Protein AF-B0C548-F1 (afdb_monomer_lite)

Secondary structure (DSSP, 8-state):
-PPP--------------------EEEEEEEE-SSTTEEEEEEEEE-TTS-EEEEEEEEEGGGTEEEEEEEEEE-TTS-EEEEEEE-S--B---SHHHHHHHHHHHT--

Sequence (109 aa):
MNKKLAVLTAIFASSISTAVSAQIAQVSNIRPLDKPGLYMASGVLQYPDGDALQADFRVYCPTSMIRPTNYQLFDKLGHAKQQGSWWQTAFQPKYASEFTLIRSVCGGD

Structure (mmCIF, N/CA/C/O backbone):
data_AF-B0C548-F1
#
_entry.id   AF-B0C548-F1
#
loop_
_atom_site.group_PDB
_atom_site.id
_atom_site.type_symbol
_atom_site.label_atom_id
_atom_site.label_alt_id
_atom_site.label_comp_id
_atom_site.label_asym_id
_atom_site.label_entity_id
_atom_site.label_seq_id
_atom_site.pdbx_PDB_ins_code
_atom_site.Cartn_x
_atom_site.Cartn_y
_atom_site.Cartn_z
_atom_site.occupancy
_atom_site.B_iso_or_equiv
_atom_site.auth_seq_id
_atom_site.auth_comp_id
_atom_site.auth_asym_id
_atom_site.auth_atom_id
_atom_site.pdbx_PDB_model_num
ATOM 1 N N . MET A 1 1 ? 6.619 46.917 -55.173 1.00 39.50 1 MET A N 1
ATOM 2 C CA . MET A 1 1 ? 7.825 46.210 -54.678 1.00 39.50 1 MET A CA 1
ATOM 3 C C . MET A 1 1 ? 7.682 46.032 -53.172 1.00 39.50 1 MET A C 1
ATOM 5 O O . MET A 1 1 ? 7.809 47.004 -52.438 1.00 39.50 1 MET A O 1
ATOM 9 N N . ASN A 1 2 ? 7.305 44.826 -52.734 1.00 37.91 2 ASN A N 1
ATOM 10 C CA . ASN A 1 2 ? 6.940 44.520 -51.346 1.00 37.91 2 ASN A CA 1
ATOM 11 C C . ASN A 1 2 ? 8.181 44.281 -50.477 1.00 37.91 2 ASN A C 1
ATOM 13 O O . ASN A 1 2 ? 9.066 43.504 -50.837 1.00 37.91 2 ASN A O 1
ATOM 17 N N . LYS A 1 3 ? 8.234 44.970 -49.332 1.00 42.81 3 LYS A N 1
ATOM 18 C CA . LYS A 1 3 ? 9.290 44.843 -48.324 1.00 42.81 3 LYS A CA 1
ATOM 19 C C . LYS A 1 3 ? 9.081 43.555 -47.521 1.00 42.81 3 LYS A C 1
ATOM 21 O O . LYS A 1 3 ? 7.976 43.258 -47.081 1.00 42.81 3 LYS A O 1
ATOM 26 N N . LYS A 1 4 ? 10.168 42.799 -47.379 1.00 47.62 4 LYS A N 1
ATOM 27 C CA . LYS A 1 4 ? 10.274 41.518 -46.677 1.00 47.62 4 LYS A CA 1
ATOM 28 C C . LYS A 1 4 ? 9.888 41.681 -45.203 1.00 47.62 4 LYS A C 1
ATOM 30 O O . LYS A 1 4 ? 10.480 42.503 -44.509 1.00 47.62 4 LYS A O 1
ATOM 35 N N . LEU A 1 5 ? 8.929 40.883 -44.741 1.00 45.41 5 LEU A N 1
ATOM 36 C CA . LEU A 1 5 ? 8.606 40.730 -43.326 1.00 45.41 5 LEU A CA 1
ATOM 37 C C . LEU A 1 5 ? 9.519 39.632 -42.762 1.00 45.41 5 LEU A C 1
ATOM 39 O O . LEU A 1 5 ? 9.430 38.477 -43.175 1.00 45.41 5 LEU A O 1
ATOM 43 N N . ALA A 1 6 ? 10.445 40.007 -41.882 1.00 50.88 6 ALA A N 1
ATOM 44 C CA . ALA A 1 6 ? 11.283 39.064 -41.157 1.00 50.88 6 ALA A CA 1
ATOM 45 C C . ALA A 1 6 ? 10.461 38.467 -40.007 1.00 50.88 6 ALA A C 1
ATOM 47 O O . ALA A 1 6 ? 10.080 39.173 -39.076 1.00 50.88 6 ALA A O 1
ATOM 48 N N . VAL A 1 7 ? 10.158 37.174 -40.096 1.00 49.38 7 VAL A N 1
ATOM 49 C CA . VAL A 1 7 ? 9.532 36.412 -39.013 1.00 49.38 7 VAL A CA 1
ATOM 50 C C . VAL A 1 7 ? 10.625 36.103 -37.989 1.00 49.38 7 VAL A C 1
ATOM 52 O O . VAL A 1 7 ? 11.530 35.321 -38.272 1.00 49.38 7 VAL A O 1
ATOM 55 N N . LEU A 1 8 ? 10.577 36.759 -36.825 1.00 46.12 8 LEU A N 1
ATOM 56 C CA . LEU A 1 8 ? 11.411 36.404 -35.678 1.00 46.12 8 LEU A CA 1
ATOM 57 C C . LEU A 1 8 ? 10.980 35.028 -35.158 1.00 46.12 8 LEU A C 1
ATOM 59 O O . LEU A 1 8 ? 9.874 34.862 -34.646 1.00 46.12 8 LEU A O 1
ATOM 63 N N . THR A 1 9 ? 11.868 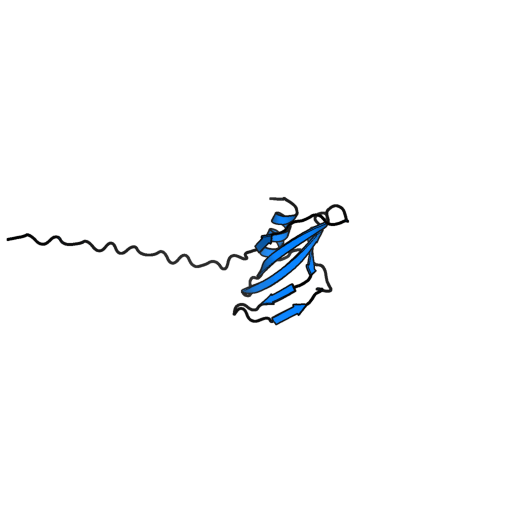34.049 -35.267 1.00 52.81 9 THR A N 1
ATOM 64 C CA . THR A 1 9 ? 11.719 32.728 -34.660 1.00 52.81 9 THR A CA 1
ATOM 65 C C . THR A 1 9 ? 11.911 32.856 -33.149 1.00 52.81 9 THR A C 1
ATOM 67 O O . THR A 1 9 ? 13.029 33.045 -32.670 1.00 52.81 9 THR A O 1
ATOM 70 N N . ALA A 1 10 ? 10.827 32.771 -32.379 1.00 54.09 10 ALA A N 1
ATOM 71 C CA . ALA A 1 10 ? 10.913 32.605 -30.934 1.00 54.09 10 ALA A CA 1
ATOM 72 C C . ALA A 1 10 ? 11.379 31.173 -30.637 1.00 54.09 10 ALA A C 1
ATOM 74 O O . ALA A 1 10 ? 10.620 30.217 -30.791 1.00 54.09 10 ALA A O 1
ATOM 75 N N . ILE A 1 11 ? 12.639 31.017 -30.230 1.00 53.78 11 ILE A N 1
ATOM 76 C CA . ILE A 1 11 ? 13.125 29.771 -29.637 1.00 53.78 11 ILE A CA 1
ATOM 77 C C . ILE A 1 11 ? 12.556 29.734 -28.219 1.00 53.78 11 ILE A C 1
ATOM 79 O O . ILE A 1 11 ? 13.123 30.306 -27.291 1.00 53.78 11 ILE A O 1
ATOM 83 N N . PHE A 1 12 ? 11.397 29.096 -28.055 1.00 47.47 12 PHE A N 1
ATOM 84 C CA . PHE A 1 12 ? 10.959 28.651 -26.740 1.00 47.47 12 PHE A CA 1
ATOM 85 C C . PHE A 1 12 ? 11.960 27.595 -26.274 1.00 47.47 12 PHE A C 1
ATOM 87 O O . PHE A 1 12 ? 11.952 26.460 -26.746 1.00 47.47 12 PHE A O 1
ATOM 94 N N . ALA A 1 13 ? 12.858 27.992 -25.374 1.00 52.53 13 ALA A N 1
ATOM 95 C CA . ALA A 1 13 ? 13.650 27.064 -24.591 1.00 52.53 13 ALA A CA 1
ATOM 96 C C . ALA A 1 13 ? 12.673 26.270 -23.717 1.00 52.53 13 ALA A C 1
ATOM 98 O O . ALA A 1 13 ? 12.277 26.712 -22.641 1.00 52.53 13 ALA A O 1
ATOM 99 N N . SER A 1 14 ? 12.225 25.122 -24.219 1.00 47.34 14 SER A N 1
ATOM 100 C CA . SER A 1 14 ? 11.503 24.131 -23.437 1.00 47.34 14 SER A CA 1
ATOM 101 C C . SER A 1 14 ? 12.417 23.706 -22.297 1.00 47.34 14 SER A C 1
ATOM 103 O O . SER A 1 14 ? 13.390 22.978 -22.499 1.00 47.34 14 SER A O 1
ATOM 105 N N . SER A 1 15 ? 12.137 24.236 -21.110 1.00 50.28 15 SER A N 1
ATOM 106 C CA . SER A 1 15 ? 12.756 23.813 -19.868 1.00 50.28 15 SER A CA 1
ATOM 107 C C . SER A 1 15 ? 12.529 22.313 -19.750 1.00 50.28 15 SER A C 1
ATOM 109 O O . SER A 1 15 ? 11.396 21.859 -19.605 1.00 50.28 15 SER A O 1
ATOM 111 N N . ILE A 1 16 ? 13.603 21.536 -19.868 1.00 55.25 16 ILE A N 1
ATOM 112 C CA . ILE A 1 16 ? 13.595 20.128 -19.499 1.00 55.25 16 ILE A CA 1
ATOM 113 C C . ILE A 1 16 ? 13.416 20.133 -17.985 1.00 55.25 16 ILE A C 1
ATOM 115 O O . ILE A 1 16 ? 14.380 20.250 -17.231 1.00 55.25 16 ILE A O 1
ATOM 119 N N . SER A 1 17 ? 12.162 20.093 -17.536 1.00 46.78 17 SER A N 1
ATOM 120 C CA . SER A 1 17 ? 11.847 19.656 -16.188 1.00 46.78 17 SER A CA 1
ATOM 121 C C . SER A 1 17 ? 12.421 18.255 -16.089 1.00 46.78 17 SER A C 1
ATOM 123 O O . SER A 1 17 ? 11.925 17.325 -16.724 1.00 46.78 17 SER A O 1
ATOM 125 N N . THR A 1 18 ? 13.526 18.118 -15.362 1.00 45.19 18 THR A N 1
ATOM 126 C CA . THR A 1 18 ? 13.990 16.826 -14.888 1.00 45.19 18 THR A CA 1
ATOM 127 C C . THR A 1 18 ? 12.785 16.172 -14.232 1.00 45.19 18 THR A C 1
ATOM 129 O O . THR A 1 18 ? 12.271 16.663 -13.227 1.00 45.19 18 THR A O 1
ATOM 132 N N . ALA A 1 19 ? 12.259 15.130 -14.875 1.00 44.62 19 ALA A N 1
ATOM 133 C CA . ALA A 1 19 ? 11.215 14.306 -14.311 1.00 44.62 19 ALA A CA 1
ATOM 134 C C . ALA A 1 19 ? 11.823 13.679 -13.059 1.00 44.62 19 ALA A C 1
ATOM 136 O O . ALA A 1 19 ? 12.524 12.672 -13.120 1.00 44.62 19 ALA A O 1
ATOM 137 N N . VAL A 1 20 ? 11.639 14.345 -11.920 1.00 50.34 20 VAL A N 1
ATOM 138 C CA . VAL A 1 20 ? 11.760 13.705 -10.623 1.00 50.34 20 VAL A CA 1
ATOM 139 C C . VAL A 1 20 ? 10.841 12.504 -10.752 1.00 50.34 20 VAL A C 1
ATOM 141 O O . VAL A 1 20 ? 9.652 12.696 -11.008 1.00 50.34 20 VAL A O 1
ATOM 144 N N . SER A 1 21 ? 11.389 11.289 -10.685 1.00 52.56 21 SER A N 1
ATOM 145 C CA . SER A 1 21 ? 10.589 10.073 -10.568 1.00 52.56 21 SER A CA 1
ATOM 146 C C . SER A 1 21 ? 9.802 10.202 -9.271 1.00 52.56 21 SER A C 1
ATOM 148 O O . SER A 1 21 ? 10.255 9.798 -8.201 1.00 52.56 21 SER A O 1
ATOM 150 N N . ALA A 1 22 ? 8.678 10.909 -9.339 1.00 56.41 22 ALA A N 1
ATOM 151 C CA . ALA A 1 22 ? 7.788 11.097 -8.227 1.00 56.41 22 ALA A CA 1
ATOM 152 C C . ALA A 1 22 ? 7.339 9.690 -7.850 1.00 56.41 22 ALA A C 1
ATOM 154 O O . ALA A 1 22 ? 6.880 8.934 -8.702 1.00 56.41 22 ALA A O 1
ATOM 155 N N . GLN A 1 23 ? 7.533 9.312 -6.590 1.00 66.00 23 GLN A N 1
ATOM 156 C CA . GLN A 1 23 ? 6.935 8.094 -6.062 1.00 66.00 23 GLN A CA 1
ATOM 157 C C . GLN A 1 23 ? 5.428 8.334 -6.059 1.00 66.00 23 GLN A C 1
ATOM 159 O O . GLN A 1 23 ? 4.885 8.965 -5.155 1.00 66.00 23 GLN A O 1
ATOM 164 N N . ILE A 1 24 ? 4.780 7.934 -7.149 1.00 79.12 24 ILE A N 1
ATOM 165 C CA . ILE A 1 24 ? 3.361 8.155 -7.380 1.00 79.12 24 ILE A CA 1
ATOM 166 C C . ILE A 1 24 ? 2.599 7.002 -6.733 1.00 79.12 24 ILE A C 1
ATOM 168 O O . ILE A 1 24 ? 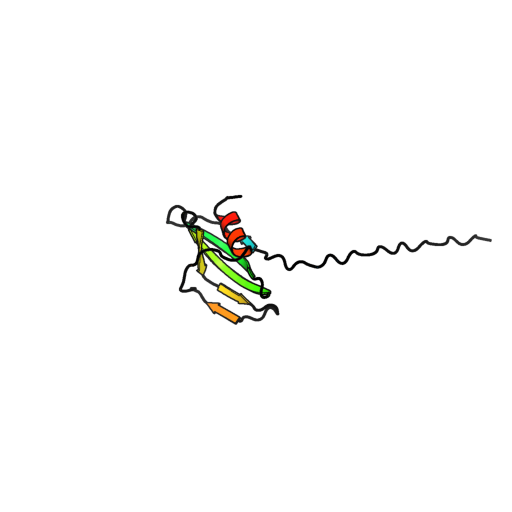2.926 5.830 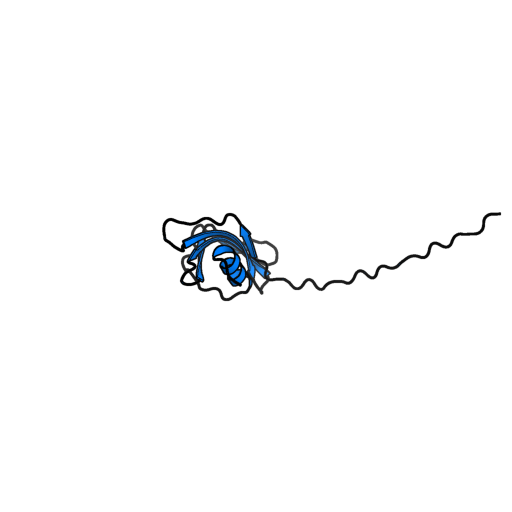-6.932 1.00 79.12 24 ILE A O 1
ATOM 172 N N . ALA A 1 25 ? 1.556 7.347 -5.983 1.00 83.69 25 ALA A N 1
ATOM 173 C CA . ALA A 1 25 ? 0.468 6.432 -5.691 1.00 83.69 25 ALA A CA 1
ATOM 174 C C . ALA A 1 25 ? -0.763 6.871 -6.489 1.00 83.69 25 ALA A C 1
ATOM 176 O O . ALA A 1 25 ? -1.202 8.016 -6.381 1.00 83.69 25 ALA A O 1
ATOM 177 N N . GLN A 1 26 ? -1.323 5.968 -7.288 1.00 91.56 26 GLN A N 1
ATOM 178 C CA . GLN A 1 26 ? -2.642 6.144 -7.897 1.00 91.56 26 GLN A CA 1
ATOM 179 C C . GLN A 1 26 ? -3.621 5.294 -7.101 1.00 91.56 26 GLN A C 1
ATOM 181 O O . GLN A 1 26 ? -3.497 4.074 -7.101 1.00 91.56 26 GLN A O 1
ATOM 186 N N . VAL A 1 27 ? -4.556 5.925 -6.394 1.00 94.31 27 VAL A N 1
ATOM 187 C CA . VAL A 1 27 ? -5.478 5.245 -5.473 1.00 94.31 27 VAL A CA 1
ATOM 188 C C . VAL A 1 27 ? -6.909 5.467 -5.937 1.00 94.31 27 VAL A C 1
ATOM 190 O O . VAL A 1 27 ? -7.291 6.575 -6.306 1.00 94.31 27 VAL A O 1
ATOM 193 N N . SER A 1 28 ? -7.707 4.407 -5.931 1.00 93.62 28 SER A N 1
ATOM 194 C CA . SER A 1 28 ? -9.084 4.405 -6.420 1.00 93.62 28 SER A CA 1
ATOM 195 C C . SER A 1 28 ? -9.935 3.381 -5.667 1.00 93.62 28 SER A C 1
ATOM 197 O O . SER A 1 28 ? -9.416 2.560 -4.910 1.00 93.62 28 SER A O 1
ATOM 199 N N . ASN A 1 29 ? -11.254 3.421 -5.885 1.00 95.00 29 ASN A N 1
ATOM 200 C CA . ASN A 1 29 ? -12.201 2.423 -5.374 1.00 95.00 29 ASN A CA 1
ATOM 201 C C . ASN A 1 29 ? -12.089 2.182 -3.854 1.00 95.00 29 ASN A C 1
ATOM 203 O O . ASN A 1 29 ? -12.082 1.043 -3.383 1.00 95.00 29 ASN A O 1
ATOM 207 N N . ILE A 1 30 ? -11.957 3.271 -3.091 1.00 96.69 30 ILE A N 1
ATOM 208 C CA . ILE A 1 30 ? -11.855 3.223 -1.633 1.00 96.69 30 ILE A CA 1
ATOM 209 C C . ILE A 1 30 ? -13.227 2.860 -1.068 1.00 96.69 30 ILE A C 1
ATOM 211 O O . ILE A 1 30 ? -14.201 3.583 -1.272 1.00 96.69 30 ILE A O 1
ATOM 215 N N . ARG A 1 31 ? -13.305 1.745 -0.343 1.00 96.56 31 ARG A N 1
ATOM 216 C CA . ARG A 1 31 ? -14.536 1.284 0.306 1.00 96.56 31 ARG A CA 1
ATOM 217 C C . ARG A 1 31 ? -14.261 0.704 1.691 1.00 96.56 31 ARG A C 1
ATOM 219 O O . ARG A 1 31 ? -13.240 0.036 1.872 1.00 96.56 31 ARG A O 1
ATOM 226 N N . PRO A 1 32 ? -15.154 0.915 2.667 1.00 96.88 32 PRO A N 1
ATOM 227 C CA . PRO A 1 32 ? -15.045 0.257 3.963 1.00 96.88 32 PRO A CA 1
ATOM 228 C C . PRO A 1 32 ? -15.230 -1.262 3.826 1.00 96.88 32 PRO A C 1
ATOM 230 O O . PRO A 1 32 ? -15.897 -1.742 2.907 1.00 96.88 32 PRO A O 1
ATOM 233 N N . LEU A 1 33 ? -14.631 -2.016 4.747 1.00 95.69 33 LEU A N 1
ATOM 234 C CA . LEU A 1 33 ? -14.847 -3.454 4.935 1.00 95.69 33 LEU A CA 1
ATOM 235 C C . LEU A 1 33 ? -15.554 -3.721 6.274 1.00 95.69 33 LEU A C 1
ATOM 237 O O . LEU A 1 33 ? -15.768 -2.811 7.070 1.00 95.69 33 LEU A O 1
ATOM 241 N N . ASP A 1 34 ? -15.869 -4.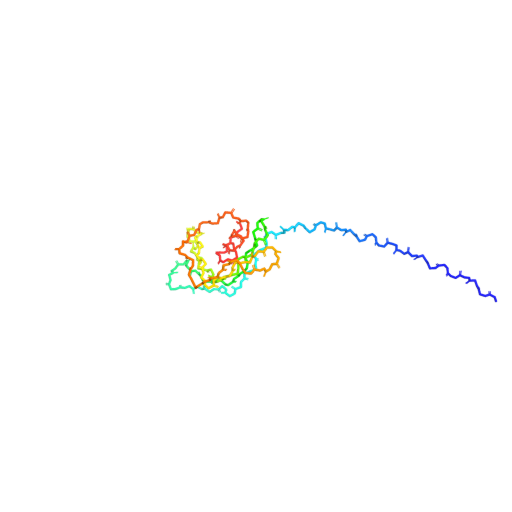990 6.543 1.00 93.25 34 ASP A N 1
ATOM 242 C CA . ASP A 1 34 ? -16.664 -5.419 7.709 1.00 93.25 34 ASP A CA 1
ATOM 243 C C . ASP A 1 34 ? -16.058 -5.033 9.069 1.00 93.25 34 ASP A C 1
ATOM 245 O O . ASP A 1 34 ? -16.765 -4.907 10.067 1.00 93.25 34 ASP A O 1
ATOM 249 N N . LYS A 1 35 ? -14.733 -4.855 9.133 1.00 93.12 35 LYS A N 1
ATOM 250 C CA . LYS A 1 35 ? -14.034 -4.458 10.358 1.00 93.12 35 LYS A CA 1
ATOM 251 C C . LYS A 1 35 ? -13.921 -2.926 10.427 1.00 93.12 35 LYS A C 1
ATOM 253 O O . LYS A 1 35 ? -13.366 -2.339 9.499 1.00 93.12 35 LYS A O 1
ATOM 258 N N . PRO A 1 36 ? -14.314 -2.275 11.539 1.00 95.00 36 PRO A N 1
ATOM 259 C CA . PRO A 1 36 ? -14.136 -0.835 11.712 1.00 95.00 36 PRO A CA 1
ATOM 260 C C . PRO A 1 36 ? -12.691 -0.384 11.470 1.00 95.00 36 PRO A C 1
ATOM 262 O O . PRO A 1 36 ? -11.745 -1.007 11.957 1.00 95.00 36 PRO A O 1
ATOM 265 N N . GLY A 1 37 ? -12.523 0.695 10.703 1.00 94.81 37 GLY A N 1
ATOM 266 C CA . GLY A 1 37 ? -11.211 1.235 10.339 1.00 94.81 37 GLY A CA 1
ATOM 267 C C . GLY A 1 37 ? -10.431 0.402 9.316 1.00 94.81 37 GLY A C 1
ATOM 268 O O . GLY A 1 37 ? -9.286 0.740 9.023 1.00 94.81 37 GLY A O 1
ATOM 269 N N . LEU A 1 38 ? -11.012 -0.680 8.784 1.00 97.31 38 LEU A N 1
ATOM 270 C CA . LEU A 1 38 ? -10.450 -1.455 7.685 1.00 97.31 38 LEU A CA 1
ATOM 271 C C . LEU A 1 38 ? -11.129 -1.061 6.371 1.00 97.31 38 LEU A C 1
ATOM 273 O O . LEU A 1 38 ? -12.350 -1.122 6.247 1.00 97.31 38 LEU A O 1
ATOM 277 N N . TYR A 1 39 ? -10.320 -0.734 5.375 1.00 97.81 39 TYR A N 1
ATOM 278 C CA . TYR A 1 39 ? -10.764 -0.330 4.047 1.00 97.81 39 TYR A CA 1
ATOM 279 C C . TYR A 1 39 ? -10.115 -1.207 2.983 1.00 97.81 39 TYR A C 1
ATOM 281 O O . TYR A 1 39 ? -9.056 -1.795 3.204 1.00 97.81 39 TYR A O 1
ATOM 289 N N . MET A 1 40 ? -10.757 -1.291 1.827 1.00 97.31 40 MET A N 1
ATOM 290 C CA . MET A 1 40 ? -10.163 -1.773 0.589 1.00 97.31 40 MET A CA 1
ATOM 291 C C . MET A 1 40 ? -9.957 -0.580 -0.340 1.00 97.31 40 MET A C 1
ATOM 293 O O . MET A 1 40 ? -10.849 0.258 -0.443 1.00 97.31 40 MET A O 1
ATOM 297 N N . ALA A 1 41 ? -8.825 -0.525 -1.032 1.00 97.62 41 ALA A N 1
ATOM 298 C CA . ALA A 1 41 ? -8.570 0.433 -2.100 1.00 97.62 41 ALA A CA 1
ATOM 299 C C . ALA A 1 41 ? -7.769 -0.239 -3.213 1.00 97.62 41 ALA A C 1
ATOM 301 O O . ALA A 1 41 ? -6.843 -0.988 -2.926 1.00 97.62 41 ALA A O 1
ATOM 302 N N . SER A 1 42 ? -8.086 0.036 -4.470 1.00 97.31 42 SER A N 1
ATOM 303 C CA . SER A 1 42 ? -7.293 -0.444 -5.604 1.00 97.31 42 SER A CA 1
ATOM 304 C C . SER A 1 42 ? -6.290 0.634 -5.993 1.00 97.31 42 SER A C 1
ATOM 306 O O . SER A 1 42 ? -6.652 1.812 -6.089 1.00 97.31 42 SER A O 1
ATOM 308 N N . GLY A 1 43 ? -5.037 0.266 -6.240 1.00 95.62 43 GLY A N 1
ATOM 309 C CA . GLY A 1 43 ? -4.052 1.264 -6.631 1.00 95.62 43 GLY A CA 1
ATOM 310 C C . GLY A 1 43 ? -2.763 0.734 -7.228 1.00 95.62 43 GLY A C 1
ATOM 311 O O . GLY A 1 43 ? -2.553 -0.473 -7.340 1.00 95.62 43 GLY A O 1
ATOM 312 N N . VAL A 1 44 ? -1.903 1.678 -7.599 1.00 96.56 44 VAL A N 1
ATOM 313 C CA . VAL A 1 44 ? -0.542 1.443 -8.089 1.00 96.56 44 VAL A CA 1
ATOM 314 C C . VAL A 1 44 ? 0.420 2.262 -7.240 1.00 96.56 44 VAL A C 1
ATOM 316 O O . VAL A 1 44 ? 0.244 3.474 -7.131 1.00 96.56 44 VAL A O 1
ATOM 319 N N . LEU A 1 45 ? 1.420 1.609 -6.649 1.00 95.50 45 LEU A N 1
ATOM 320 C CA . LEU A 1 45 ? 2.493 2.239 -5.878 1.00 95.50 45 LEU A CA 1
ATOM 321 C C . LEU A 1 45 ? 3.795 2.158 -6.670 1.00 95.50 45 LEU A C 1
ATOM 323 O O . LEU A 1 45 ? 4.221 1.059 -7.012 1.00 95.50 45 LEU A O 1
ATOM 327 N N . GLN A 1 46 ? 4.431 3.295 -6.941 1.00 95.94 46 GLN A N 1
ATOM 328 C CA . GLN A 1 46 ? 5.772 3.337 -7.532 1.00 95.94 46 GLN A CA 1
ATOM 329 C C . GLN A 1 46 ? 6.841 3.440 -6.443 1.00 95.94 46 GLN A C 1
ATOM 331 O O . GLN A 1 46 ? 6.718 4.242 -5.508 1.00 95.94 46 GLN A O 1
ATOM 336 N N . TYR A 1 47 ? 7.892 2.636 -6.573 1.00 93.81 47 TYR A N 1
ATOM 337 C CA . TYR A 1 47 ? 8.992 2.537 -5.622 1.00 93.81 47 TYR A CA 1
ATOM 338 C C . TYR A 1 47 ? 10.263 3.243 -6.123 1.00 93.81 47 TYR A C 1
ATOM 340 O O . TYR A 1 47 ? 10.398 3.515 -7.318 1.00 93.81 47 TYR A O 1
ATOM 348 N N . PRO A 1 48 ? 11.214 3.578 -5.225 1.00 91.44 48 PRO A N 1
ATOM 349 C CA . PRO A 1 48 ? 12.428 4.314 -5.594 1.00 91.44 48 PRO A CA 1
ATOM 350 C C . PRO A 1 48 ? 13.331 3.608 -6.617 1.00 91.44 48 PRO A C 1
ATOM 352 O O . PRO A 1 48 ? 14.083 4.269 -7.327 1.00 91.44 48 PRO A O 1
ATOM 355 N N . ASP A 1 49 ? 13.281 2.279 -6.679 1.00 90.94 49 ASP A N 1
ATOM 356 C CA . ASP A 1 49 ? 14.014 1.457 -7.648 1.00 90.94 49 ASP A CA 1
ATOM 357 C C . ASP A 1 49 ? 13.345 1.410 -9.035 1.00 90.94 49 ASP A C 1
ATOM 359 O O . ASP A 1 49 ? 13.918 0.876 -9.990 1.00 90.94 49 ASP A O 1
ATOM 363 N N . GLY A 1 50 ? 12.169 2.029 -9.162 1.00 91.31 50 GLY A N 1
ATOM 364 C CA . GLY A 1 50 ? 11.353 2.053 -10.367 1.00 91.31 50 GLY A CA 1
ATOM 365 C C . GLY A 1 50 ? 10.385 0.879 -10.475 1.00 91.31 50 GLY A C 1
ATOM 366 O O . GLY A 1 50 ? 9.658 0.815 -11.464 1.00 91.31 50 GLY A O 1
ATOM 367 N N . ASP A 1 51 ? 10.342 -0.020 -9.489 1.00 94.31 51 ASP A N 1
ATOM 368 C CA . ASP A 1 51 ? 9.313 -1.052 -9.445 1.00 94.31 51 ASP A CA 1
ATOM 369 C C . ASP A 1 51 ? 7.927 -0.427 -9.213 1.00 94.31 51 ASP A C 1
ATOM 371 O O . ASP A 1 51 ? 7.781 0.606 -8.550 1.00 94.31 51 ASP A O 1
ATOM 375 N N . ALA A 1 52 ? 6.887 -1.087 -9.721 1.00 94.94 52 ALA A N 1
ATOM 376 C CA . ALA A 1 52 ? 5.501 -0.685 -9.508 1.00 94.94 52 ALA A CA 1
ATOM 377 C C . ALA A 1 52 ? 4.663 -1.848 -8.971 1.00 94.94 52 ALA A C 1
ATOM 379 O O . ALA A 1 52 ? 4.591 -2.908 -9.591 1.00 94.94 52 ALA A O 1
ATOM 380 N N . LEU A 1 53 ? 3.996 -1.644 -7.834 1.00 95.12 53 LEU A N 1
ATOM 381 C CA . LEU A 1 53 ? 3.044 -2.595 -7.262 1.00 95.12 53 LEU A CA 1
ATOM 382 C C . LEU A 1 53 ? 1.618 -2.144 -7.554 1.00 95.12 53 LEU A C 1
ATOM 384 O O . LEU A 1 53 ? 1.118 -1.205 -6.937 1.00 95.12 53 LEU A O 1
ATOM 388 N N . GLN A 1 54 ? 0.954 -2.851 -8.459 1.00 96.31 54 GLN A N 1
ATOM 389 C CA . GLN A 1 54 ? -0.482 -2.742 -8.680 1.00 96.31 54 GLN A CA 1
ATOM 390 C C . GLN A 1 54 ? -1.198 -3.785 -7.824 1.00 96.31 54 GLN A C 1
ATOM 392 O O . GLN A 1 54 ? -0.878 -4.966 -7.923 1.00 96.31 54 GLN A O 1
ATOM 397 N N . ALA A 1 55 ? -2.148 -3.383 -6.981 1.00 96.56 55 ALA A N 1
ATOM 398 C CA . ALA A 1 55 ? -2.871 -4.317 -6.118 1.00 96.56 55 ALA A CA 1
ATOM 399 C C . ALA A 1 55 ? -4.208 -3.756 -5.613 1.00 96.56 55 ALA A C 1
ATOM 401 O O . ALA A 1 55 ? -4.474 -2.554 -5.671 1.00 96.56 55 ALA A O 1
ATOM 402 N N . ASP A 1 56 ? -5.007 -4.648 -5.032 1.00 97.00 56 ASP A N 1
ATOM 403 C CA . ASP A 1 56 ? -6.047 -4.304 -4.070 1.00 97.00 56 ASP A CA 1
ATOM 404 C C . ASP A 1 56 ? -5.434 -4.277 -2.664 1.00 97.00 56 ASP A C 1
ATOM 406 O O . ASP A 1 56 ? -4.965 -5.291 -2.144 1.00 97.00 56 ASP A O 1
ATOM 410 N N . PHE A 1 57 ? -5.435 -3.121 -2.018 1.00 96.56 57 PHE A N 1
ATOM 411 C CA . PHE A 1 57 ? -4.862 -2.900 -0.700 1.00 96.56 57 PHE A CA 1
ATOM 412 C C . PHE A 1 57 ? -5.938 -2.931 0.378 1.00 96.56 57 PHE A C 1
ATOM 414 O O . PHE A 1 57 ? -6.833 -2.087 0.412 1.00 96.56 57 PHE A O 1
ATOM 421 N N . ARG A 1 58 ? -5.802 -3.860 1.328 1.00 96.38 58 ARG A N 1
ATOM 422 C CA . ARG A 1 58 ? -6.519 -3.789 2.604 1.00 96.38 58 ARG A CA 1
ATOM 423 C C . ARG A 1 58 ? -5.729 -2.884 3.541 1.00 96.38 58 ARG A C 1
ATOM 425 O O . ARG A 1 58 ? -4.609 -3.227 3.917 1.00 96.38 58 ARG A O 1
ATOM 432 N N . VAL A 1 59 ? -6.308 -1.750 3.911 1.00 97.00 59 VAL A N 1
ATOM 433 C CA . VAL A 1 59 ? -5.675 -0.731 4.753 1.00 97.00 59 VAL A CA 1
ATOM 434 C C . VAL A 1 59 ? -6.391 -0.661 6.091 1.00 97.00 59 VAL A C 1
ATOM 436 O O . VAL A 1 59 ? -7.593 -0.410 6.142 1.00 97.00 59 VAL A O 1
ATOM 439 N N . TYR A 1 60 ? -5.661 -0.891 7.180 1.00 96.81 60 TYR A N 1
ATOM 440 C CA . TYR A 1 60 ? -6.179 -0.764 8.538 1.00 96.81 60 TYR A CA 1
ATOM 441 C C . TYR A 1 60 ? -5.690 0.544 9.162 1.00 96.81 60 TYR A C 1
ATOM 443 O O . TYR A 1 60 ? -4.576 0.613 9.682 1.00 96.81 60 TYR A O 1
ATOM 451 N N . CYS A 1 61 ? -6.537 1.571 9.107 1.00 96.19 61 CYS A N 1
ATOM 452 C CA . CYS A 1 61 ? -6.211 2.941 9.498 1.00 96.19 61 CYS A CA 1
ATOM 453 C C . CYS A 1 61 ? -5.759 3.121 10.956 1.00 96.19 61 CYS A C 1
ATOM 455 O O . CYS A 1 61 ? -4.821 3.883 11.164 1.00 96.19 61 CYS A O 1
ATOM 457 N N . PRO A 1 62 ? -6.308 2.410 11.968 1.00 95.81 62 PRO A N 1
ATOM 458 C CA . PRO A 1 62 ? -5.862 2.570 13.357 1.00 95.81 62 PRO A CA 1
ATOM 459 C C . PRO A 1 62 ? -4.377 2.279 13.592 1.00 95.81 62 PRO A C 1
ATOM 461 O O . PRO A 1 62 ? -3.811 2.744 14.574 1.00 95.81 62 PRO A O 1
ATOM 464 N N . THR A 1 63 ? -3.749 1.490 12.719 1.00 95.50 63 THR A N 1
ATOM 465 C CA . THR A 1 63 ? -2.321 1.168 12.820 1.00 95.50 63 THR A CA 1
ATOM 466 C C . THR A 1 63 ? -1.580 1.409 11.513 1.00 95.50 63 THR A C 1
ATOM 468 O O . THR A 1 63 ? -0.483 0.889 11.376 1.00 95.50 63 THR A O 1
ATOM 471 N N . SER A 1 64 ? -2.188 2.072 10.527 1.00 95.75 64 SER A N 1
ATOM 472 C CA . SER A 1 64 ? -1.622 2.277 9.184 1.00 95.75 64 SER A CA 1
ATOM 473 C C . SER A 1 64 ? -1.083 1.008 8.499 1.00 95.75 64 SER A C 1
ATOM 475 O O . SER A 1 64 ? -0.173 1.082 7.681 1.00 95.75 64 SER A O 1
ATOM 477 N N . MET A 1 65 ? -1.623 -0.176 8.812 1.00 96.12 65 MET A N 1
ATOM 478 C CA . MET A 1 65 ? -1.144 -1.419 8.192 1.00 96.12 65 MET A CA 1
ATOM 479 C C . MET A 1 65 ? -1.706 -1.578 6.784 1.00 96.12 65 MET A C 1
ATOM 481 O O . MET A 1 65 ? -2.910 -1.423 6.573 1.00 96.12 65 MET A O 1
ATOM 485 N N . ILE A 1 66 ? -0.846 -1.989 5.856 1.00 95.81 66 ILE A N 1
ATOM 486 C CA . ILE A 1 66 ? -1.171 -2.266 4.459 1.00 95.81 66 ILE A CA 1
ATOM 487 C C . ILE A 1 66 ? -1.047 -3.768 4.220 1.00 95.81 66 ILE A C 1
ATOM 489 O O . ILE A 1 66 ? -0.080 -4.409 4.639 1.00 95.81 66 ILE A O 1
ATOM 493 N N . ARG A 1 67 ? -2.018 -4.344 3.515 1.00 95.38 67 ARG A N 1
ATOM 494 C CA . ARG A 1 67 ? -1.929 -5.707 2.995 1.00 95.38 67 ARG A CA 1
ATOM 495 C C . ARG A 1 67 ? -2.367 -5.755 1.529 1.00 95.38 67 ARG A C 1
ATOM 497 O O . ARG A 1 67 ? -3.564 -5.627 1.271 1.00 95.38 67 ARG A O 1
ATOM 504 N N . PRO A 1 68 ? -1.438 -5.987 0.589 1.00 95.19 68 PRO A N 1
ATOM 505 C CA . PRO A 1 68 ? -1.769 -6.194 -0.814 1.00 95.19 68 PRO A CA 1
ATOM 506 C C . PRO A 1 68 ? -2.461 -7.542 -1.049 1.00 95.19 68 PRO A C 1
ATOM 508 O O . PRO A 1 68 ? -2.109 -8.575 -0.468 1.00 95.19 68 PRO A O 1
ATOM 511 N N . THR A 1 69 ? -3.428 -7.529 -1.950 1.00 94.75 69 THR A N 1
ATOM 512 C CA . THR A 1 69 ? -4.166 -8.674 -2.486 1.00 94.75 69 THR A CA 1
ATOM 513 C C . THR A 1 69 ? -4.327 -8.477 -3.991 1.00 94.75 69 THR A C 1
ATOM 515 O O . THR A 1 69 ? -4.237 -7.346 -4.460 1.00 94.75 69 THR A O 1
ATOM 518 N N . ASN A 1 70 ? -4.509 -9.558 -4.754 1.00 94.56 70 ASN A N 1
ATOM 519 C CA . ASN A 1 70 ? -4.619 -9.509 -6.223 1.00 94.56 70 ASN A CA 1
ATOM 520 C C . ASN A 1 70 ? -3.524 -8.643 -6.877 1.00 94.56 70 ASN A C 1
ATOM 522 O O . ASN A 1 70 ? -3.813 -7.737 -7.654 1.00 94.56 70 ASN A O 1
ATOM 526 N N . TYR A 1 71 ? -2.268 -8.870 -6.494 1.00 94.94 71 TYR A N 1
ATOM 527 C CA . TYR A 1 71 ? -1.168 -7.977 -6.832 1.00 94.94 71 TYR A CA 1
ATOM 528 C C . TYR A 1 71 ? -0.420 -8.400 -8.096 1.00 94.94 71 TYR A C 1
ATOM 530 O O . TYR A 1 71 ? -0.341 -9.587 -8.427 1.00 94.94 71 TYR A O 1
ATOM 538 N N . GLN A 1 72 ? 0.197 -7.413 -8.739 1.00 96.06 72 GLN A N 1
ATOM 539 C CA . GLN A 1 72 ? 1.203 -7.548 -9.785 1.00 96.06 72 GLN A CA 1
ATOM 540 C C . GLN A 1 72 ? 2.336 -6.561 -9.490 1.00 96.06 72 GLN A C 1
ATOM 542 O O . GLN A 1 72 ? 2.101 -5.373 -9.270 1.00 96.06 72 GLN A O 1
ATOM 547 N N . LEU A 1 73 ? 3.560 -7.076 -9.436 1.00 95.06 73 LEU A N 1
ATOM 548 C CA . LEU A 1 73 ? 4.787 -6.311 -9.273 1.00 95.06 73 LEU A CA 1
ATOM 549 C C . LEU A 1 73 ? 5.489 -6.243 -10.624 1.00 95.06 73 LEU A C 1
ATOM 551 O O . LEU A 1 73 ? 5.832 -7.282 -11.193 1.00 95.06 73 LEU A O 1
ATOM 555 N N . PHE A 1 74 ? 5.728 -5.031 -11.101 1.00 95.56 74 PHE A N 1
ATOM 556 C CA . PHE A 1 74 ? 6.428 -4.757 -12.346 1.00 95.56 74 PHE A CA 1
ATOM 557 C C . PHE A 1 74 ? 7.809 -4.181 -12.064 1.00 95.56 74 PHE A C 1
ATOM 559 O O . PHE A 1 74 ? 7.977 -3.443 -11.094 1.00 95.56 74 PHE A O 1
ATOM 566 N N . ASP A 1 75 ? 8.782 -4.505 -12.912 1.00 94.12 75 ASP A N 1
ATOM 567 C CA . ASP A 1 75 ? 10.052 -3.788 -12.949 1.00 94.12 75 ASP A CA 1
ATOM 568 C C . ASP A 1 75 ? 9.893 -2.413 -13.625 1.00 94.12 75 ASP A C 1
ATOM 570 O O . ASP A 1 75 ? 8.865 -2.092 -14.228 1.00 94.12 75 ASP A O 1
ATOM 574 N N . LYS A 1 76 ? 10.955 -1.605 -13.584 1.00 91.81 76 LYS A N 1
ATOM 575 C CA . LYS A 1 76 ? 11.011 -0.286 -14.238 1.00 91.81 76 LYS A CA 1
ATOM 576 C C . LYS A 1 76 ? 10.822 -0.294 -15.763 1.00 91.81 76 LYS A C 1
ATOM 578 O O . LYS A 1 76 ? 10.672 0.773 -16.353 1.00 91.81 76 LYS A O 1
ATOM 583 N N . LEU A 1 77 ? 10.911 -1.456 -16.414 1.00 92.75 77 LEU A N 1
ATOM 584 C CA . LEU A 1 77 ? 10.678 -1.630 -17.852 1.00 92.75 77 LEU A CA 1
ATOM 585 C C . LEU A 1 77 ? 9.228 -2.055 -18.144 1.00 92.75 77 LEU A C 1
ATOM 587 O O . LEU A 1 77 ? 8.844 -2.143 -19.308 1.00 92.75 77 LEU A O 1
ATOM 591 N N . GLY A 1 78 ? 8.420 -2.292 -17.105 1.00 90.06 78 GLY A N 1
ATOM 592 C CA . GLY A 1 78 ? 7.038 -2.750 -17.206 1.00 90.06 78 GLY A CA 1
ATOM 593 C C . GLY A 1 78 ? 6.891 -4.271 -17.294 1.00 90.06 78 GLY A C 1
ATOM 594 O O . GLY A 1 78 ? 5.794 -4.754 -17.569 1.00 90.06 78 GLY A O 1
ATOM 595 N N . HIS A 1 79 ? 7.953 -5.049 -17.067 1.00 94.38 79 HIS A N 1
ATOM 596 C CA . HIS A 1 79 ? 7.854 -6.507 -17.052 1.00 94.38 79 HIS A CA 1
ATOM 597 C C . HIS A 1 79 ? 7.347 -7.009 -15.704 1.00 94.38 79 HIS A C 1
ATOM 599 O O . HIS A 1 79 ? 7.799 -6.562 -14.651 1.00 94.38 79 HIS A O 1
ATOM 605 N N . ALA A 1 80 ? 6.450 -7.994 -15.724 1.00 93.81 80 ALA A N 1
ATOM 606 C CA . ALA A 1 80 ? 5.976 -8.635 -14.505 1.00 93.81 80 ALA A CA 1
ATOM 607 C C . ALA A 1 80 ? 7.114 -9.418 -13.821 1.00 93.81 80 ALA A C 1
ATOM 609 O O . ALA A 1 80 ? 7.645 -10.378 -14.378 1.00 93.81 80 ALA A O 1
ATOM 610 N N . LYS A 1 81 ? 7.459 -9.027 -12.590 1.00 93.50 81 LYS A N 1
ATOM 611 C CA . LYS A 1 81 ? 8.388 -9.742 -11.699 1.00 93.50 81 LYS A CA 1
ATOM 612 C C . LYS A 1 81 ? 7.665 -10.819 -10.902 1.00 93.50 81 LYS A C 1
ATOM 614 O O . LYS A 1 81 ? 8.189 -11.912 -10.702 1.00 93.50 81 LYS A O 1
ATOM 619 N N . GLN A 1 82 ? 6.477 -10.486 -10.400 1.00 92.56 82 GLN A N 1
ATOM 620 C CA . GLN A 1 82 ? 5.715 -11.348 -9.504 1.00 92.56 82 GLN A CA 1
ATOM 621 C C . GLN A 1 82 ? 4.231 -10.979 -9.530 1.00 92.56 82 GLN A C 1
ATOM 623 O O . GLN A 1 82 ? 3.882 -9.817 -9.706 1.00 92.56 82 GLN A O 1
ATOM 628 N N . GLN A 1 83 ? 3.351 -11.953 -9.310 1.00 93.88 83 GLN A N 1
ATOM 629 C CA . GLN A 1 83 ? 1.915 -11.722 -9.173 1.00 93.88 83 GLN A CA 1
ATOM 630 C C . GLN A 1 83 ? 1.270 -12.777 -8.275 1.00 93.88 83 GLN A C 1
ATOM 632 O O . GLN A 1 83 ? 1.792 -13.884 -8.128 1.00 93.88 83 GLN A O 1
ATOM 637 N N . GLY A 1 84 ? 0.110 -12.464 -7.704 1.00 92.19 84 GLY A N 1
ATOM 638 C CA . GLY A 1 84 ? -0.651 -13.435 -6.927 1.00 92.19 84 GLY A CA 1
ATOM 639 C C . GLY A 1 84 ? -1.875 -12.851 -6.241 1.00 92.19 84 GLY A C 1
ATOM 640 O O . GLY A 1 84 ? -2.026 -11.643 -6.092 1.00 92.19 84 GLY A O 1
ATOM 641 N N . SER A 1 85 ? -2.763 -13.724 -5.776 1.00 88.56 85 SER A N 1
ATOM 642 C CA . SER A 1 85 ? -3.987 -13.305 -5.087 1.00 88.56 85 SER A CA 1
ATOM 643 C C . SER A 1 85 ? -3.735 -12.832 -3.650 1.00 88.56 85 SER A C 1
ATOM 645 O O . SER A 1 85 ? -4.478 -11.997 -3.139 1.00 88.56 85 SER A O 1
ATOM 647 N N . TRP A 1 86 ? -2.673 -13.320 -2.997 1.00 80.38 86 TRP A N 1
ATOM 648 C CA . TRP A 1 86 ? -2.351 -12.999 -1.606 1.00 80.38 86 TRP A CA 1
ATOM 649 C C . TRP A 1 86 ? -0.861 -12.720 -1.415 1.00 80.38 86 TRP A C 1
ATOM 651 O O . TRP A 1 86 ? -0.029 -13.598 -1.639 1.00 80.38 86 TRP A O 1
ATOM 661 N N . TRP A 1 87 ? -0.533 -11.525 -0.918 1.00 75.75 87 TRP A N 1
ATOM 662 C CA . TRP A 1 87 ? 0.764 -11.264 -0.298 1.00 75.75 87 TRP A CA 1
ATOM 663 C C . TRP A 1 87 ? 0.686 -11.735 1.161 1.00 75.75 87 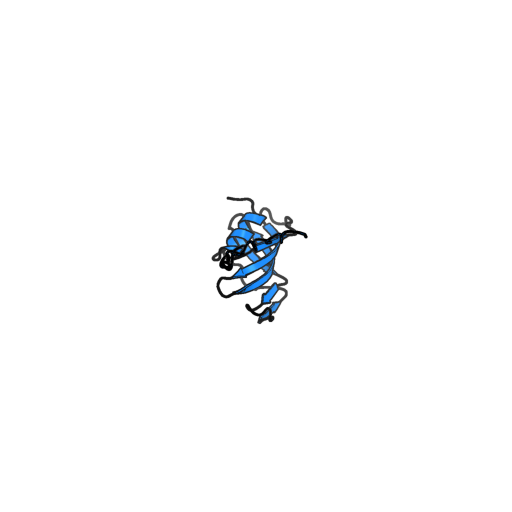TRP A C 1
ATOM 665 O O . TRP A 1 87 ? -0.232 -11.360 1.901 1.00 75.75 87 TRP A O 1
ATOM 675 N N . GLN A 1 88 ? 1.576 -12.642 1.571 1.00 63.50 88 GLN A N 1
ATOM 676 C CA . GLN A 1 88 ? 1.425 -13.337 2.857 1.00 63.50 88 GLN A CA 1
ATOM 677 C C . GLN A 1 88 ? 1.601 -12.411 4.068 1.00 63.50 88 GLN A C 1
ATOM 679 O O . GLN A 1 88 ? 0.954 -12.620 5.092 1.00 63.50 88 GLN A O 1
ATOM 684 N N . THR A 1 89 ? 2.412 -11.362 3.951 1.00 82.19 89 THR A N 1
ATOM 685 C CA . THR A 1 89 ? 2.727 -10.449 5.053 1.00 82.19 89 THR A CA 1
ATOM 686 C C . THR A 1 89 ? 2.097 -9.071 4.855 1.00 82.19 89 THR A C 1
ATOM 688 O O . THR A 1 89 ? 2.247 -8.440 3.811 1.00 82.19 89 THR A O 1
ATOM 691 N N . ALA A 1 90 ? 1.377 -8.602 5.877 1.00 90.62 90 ALA A N 1
ATOM 692 C CA . ALA A 1 90 ? 1.027 -7.190 6.008 1.00 90.62 90 ALA A CA 1
ATOM 693 C C . ALA A 1 90 ? 2.260 -6.396 6.465 1.00 90.62 90 ALA A C 1
ATOM 695 O O . ALA A 1 90 ? 3.140 -6.949 7.129 1.00 90.62 90 ALA A O 1
ATOM 696 N N . PHE A 1 91 ? 2.315 -5.109 6.141 1.00 92.88 91 PHE A N 1
ATOM 697 C CA . PHE A 1 91 ? 3.443 -4.248 6.486 1.00 92.88 91 PHE A CA 1
ATOM 698 C C . PHE A 1 91 ? 3.005 -2.832 6.870 1.00 92.88 91 PHE A C 1
ATOM 700 O O . PHE A 1 91 ? 1.888 -2.402 6.585 1.00 92.88 91 PHE A O 1
ATOM 707 N N . GLN A 1 92 ? 3.906 -2.129 7.553 1.00 95.19 92 GLN A N 1
ATOM 708 C CA . GLN A 1 92 ? 3.816 -0.693 7.814 1.00 95.19 92 GLN A CA 1
ATOM 709 C C . GLN A 1 92 ? 4.439 0.081 6.645 1.00 95.19 92 GLN A C 1
ATOM 711 O O . GLN A 1 92 ? 5.432 -0.411 6.096 1.00 95.19 92 GLN A O 1
ATOM 716 N N . PRO A 1 93 ? 3.912 1.264 6.281 1.00 93.88 93 PRO A N 1
ATOM 717 C CA . PRO A 1 93 ? 4.474 2.088 5.220 1.00 93.88 93 PRO A CA 1
ATOM 718 C C . PRO A 1 93 ? 5.915 2.491 5.548 1.00 93.88 93 PRO A C 1
ATOM 720 O O . PRO A 1 93 ? 6.243 2.872 6.673 1.00 93.88 93 PRO A O 1
ATOM 723 N N . LYS A 1 94 ? 6.777 2.401 4.541 1.00 94.31 94 LYS A N 1
ATOM 724 C CA . LYS A 1 94 ? 8.182 2.820 4.563 1.00 94.31 94 LYS A CA 1
ATOM 725 C C . LYS A 1 94 ? 8.498 3.784 3.427 1.00 94.31 94 LYS A C 1
ATOM 727 O O . LYS A 1 94 ? 9.363 4.641 3.589 1.00 94.31 94 LYS A O 1
ATOM 732 N N . TYR A 1 95 ? 7.815 3.645 2.293 1.00 94.31 95 TYR A N 1
ATOM 733 C CA . TYR A 1 95 ? 8.047 4.447 1.092 1.00 94.31 95 TYR A CA 1
ATOM 734 C C . TYR A 1 95 ? 6.990 5.540 0.925 1.00 94.31 95 TYR A C 1
ATOM 736 O O . TYR A 1 95 ? 5.864 5.403 1.404 1.00 94.31 95 TYR A O 1
ATOM 744 N N . ALA A 1 96 ? 7.331 6.632 0.229 1.00 94.06 96 ALA A N 1
ATOM 745 C CA . ALA A 1 96 ? 6.436 7.785 0.107 1.00 94.06 96 ALA A CA 1
ATOM 746 C C . ALA A 1 96 ? 5.102 7.415 -0.560 1.00 94.06 96 ALA A C 1
ATOM 748 O O . ALA A 1 96 ? 4.054 7.856 -0.098 1.00 94.06 96 ALA A O 1
ATOM 749 N N . SER A 1 97 ? 5.124 6.539 -1.568 1.00 95.44 97 SER A N 1
ATOM 750 C CA . SER A 1 97 ? 3.917 6.024 -2.230 1.00 95.44 97 SER A CA 1
ATOM 751 C C . SER A 1 97 ? 3.003 5.240 -1.278 1.00 95.44 97 SER A C 1
ATOM 753 O O . SER A 1 97 ? 1.782 5.382 -1.333 1.00 95.44 97 SER A O 1
ATOM 755 N N . GLU A 1 98 ? 3.563 4.472 -0.343 1.00 95.38 98 GLU A N 1
ATOM 756 C CA . GLU A 1 98 ? 2.794 3.759 0.686 1.00 95.38 98 GLU A CA 1
ATOM 757 C C . GLU A 1 98 ? 2.169 4.729 1.696 1.00 95.38 98 GLU A C 1
ATOM 759 O O . GLU A 1 98 ? 1.010 4.565 2.078 1.00 95.38 98 GLU A O 1
ATOM 764 N N . PHE A 1 99 ? 2.900 5.776 2.093 1.00 95.00 99 PHE A N 1
ATOM 765 C CA . PHE A 1 99 ? 2.338 6.847 2.919 1.00 95.00 99 PHE A CA 1
ATOM 766 C C . PHE A 1 99 ? 1.215 7.590 2.190 1.00 95.00 99 PHE A C 1
ATOM 768 O O . PHE A 1 99 ? 0.184 7.870 2.799 1.00 95.00 99 PHE A O 1
ATOM 775 N N . THR A 1 100 ? 1.363 7.860 0.889 1.00 94.81 100 THR A N 1
ATOM 776 C CA . THR A 1 100 ? 0.292 8.451 0.076 1.00 94.81 100 THR A CA 1
ATOM 777 C C . THR A 1 100 ? -0.938 7.549 0.032 1.00 94.81 100 THR A C 1
ATOM 779 O O . THR A 1 100 ? -2.041 8.051 0.218 1.00 94.81 100 THR A O 1
ATOM 782 N N . LEU A 1 101 ? -0.774 6.229 -0.119 1.00 95.62 101 LEU A N 1
ATOM 783 C CA . LEU A 1 101 ? -1.888 5.280 -0.039 1.00 95.62 101 LEU A CA 1
ATOM 784 C C . LEU A 1 101 ? -2.638 5.393 1.293 1.00 95.62 101 LEU A C 1
ATOM 786 O O . LEU A 1 101 ? -3.860 5.542 1.291 1.00 95.62 101 LEU A O 1
ATOM 790 N N . ILE A 1 102 ? -1.923 5.350 2.422 1.00 95.75 102 ILE A N 1
ATOM 791 C CA . ILE A 1 102 ? -2.536 5.511 3.749 1.00 95.75 102 ILE A CA 1
ATOM 792 C C . ILE A 1 102 ? -3.275 6.842 3.840 1.00 95.75 102 ILE A C 1
ATOM 794 O O . ILE A 1 102 ? -4.426 6.869 4.269 1.00 95.75 102 ILE A O 1
ATOM 798 N N . ARG A 1 103 ? -2.644 7.932 3.396 1.00 94.88 103 ARG A N 1
ATOM 799 C CA . ARG A 1 103 ? -3.225 9.273 3.430 1.00 94.88 103 ARG A CA 1
ATOM 800 C C . ARG A 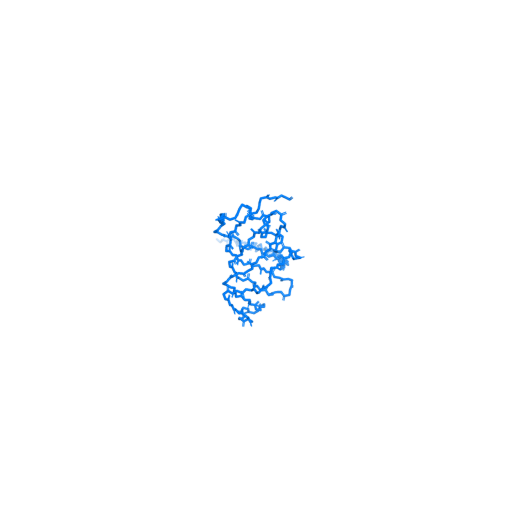1 103 ? -4.530 9.352 2.635 1.00 94.88 103 ARG A C 1
ATOM 802 O O . ARG A 1 103 ? -5.531 9.847 3.147 1.00 94.88 103 ARG A O 1
ATOM 809 N N . SER A 1 104 ? -4.533 8.811 1.416 1.00 94.69 104 SER A N 1
ATOM 810 C CA . SER A 1 104 ? -5.708 8.772 0.543 1.00 94.69 104 SER A CA 1
ATOM 811 C C . SER A 1 104 ? -6.848 7.938 1.122 1.00 94.69 104 SER A C 1
ATOM 813 O O . SER A 1 104 ? -8.006 8.297 0.939 1.00 94.69 104 SER A O 1
ATOM 815 N N . VAL A 1 105 ? -6.541 6.833 1.805 1.00 96.06 105 VAL A N 1
ATOM 816 C CA . VAL A 1 105 ? -7.562 5.914 2.332 1.00 96.06 105 VAL A CA 1
ATOM 817 C C . VAL A 1 105 ? -8.104 6.350 3.689 1.00 96.06 105 VAL A C 1
ATOM 819 O O . VAL A 1 105 ? -9.306 6.272 3.923 1.00 96.06 105 VAL A O 1
ATOM 822 N N . CYS A 1 106 ? -7.229 6.783 4.591 1.00 94.69 106 CYS A N 1
ATOM 823 C CA . CYS A 1 106 ? -7.581 7.040 5.983 1.00 94.69 106 CYS A CA 1
ATOM 824 C C . CYS A 1 106 ? -7.973 8.491 6.260 1.00 94.69 106 CYS A C 1
ATOM 826 O O . CYS A 1 106 ? -8.567 8.743 7.304 1.00 94.69 106 CYS A O 1
ATOM 828 N N . GLY A 1 107 ? -7.666 9.416 5.344 1.00 81.81 107 GLY A N 1
ATOM 829 C CA . GLY A 1 107 ? -7.860 10.846 5.552 1.00 81.81 107 GLY A CA 1
ATOM 830 C C . GLY A 1 107 ? -6.893 11.373 6.611 1.00 81.81 107 GLY A C 1
ATOM 831 O O . GLY A 1 107 ? -7.111 11.224 7.809 1.00 81.81 107 GLY A O 1
ATOM 832 N N . GLY A 1 108 ? -5.804 11.988 6.167 1.00 57.81 108 GLY A N 1
ATOM 833 C CA . GLY A 1 108 ? -4.855 12.678 7.037 1.00 57.81 108 GLY A CA 1
ATOM 834 C C . GLY A 1 108 ? -4.013 13.654 6.227 1.00 57.81 108 GLY A C 1
ATOM 835 O O . GLY A 1 108 ? -3.904 13.493 5.018 1.00 57.81 108 GLY A O 1
ATOM 836 N N . ASP A 1 109 ? -3.424 14.643 6.881 1.00 39.84 109 ASP A N 1
ATOM 837 C CA . ASP A 1 109 ? -2.300 15.422 6.361 1.00 39.84 109 ASP A CA 1
ATOM 838 C C . ASP A 1 109 ? -1.042 14.987 7.114 1.00 39.84 109 ASP A C 1
ATOM 840 O O . ASP A 1 109 ? -1.108 14.834 8.353 1.00 39.84 109 ASP A O 1
#

Organism: Acaryochloris marina (strain MBIC 11017) (NCBI:txid329726)

pLDDT: mean 83.28, std 19.33, range [37.91, 97.81]

Radius of gyration: 21.71 Å; chains: 1; bounding box: 31×60×68 Å

Foldseek 3Di:
DDDDDDDDDPPPPPPPPPPPVPQDKDWADWDDDPDPQWIWIFIWTADPQQKIKTFTWTARLVQRKTWGAQIFIAGNVRHTPDGHGGDPDIDHDDGPNSVVRSCVRNPDD